Protein AF-A0AAV1APC4-F1 (afdb_monomer)

Secondary structure (DSSP, 8-state):
------HHHHHHHHHHHHHHHSTTSTTSHHHHHHHHHTHHHHHHHHHTTS-GGG--HHHHHHHHHHHHHHHHHHHHSSS--HHHHHHHHHHHHHHHHHHHHHHHHHHHHHHHHHHH--

Foldseek 3Di:
DDPDPDVVVVVVVVVVVCQCPPPCHPVDCNVVVLVVLVVLLVVLVVVLPDDLVPDDLVVLVVLLVVLVVQLVVQCPDPVRPVSSNVSSVSSNVSSVVSSVVNVVVVVVVVVVVVVVVD

Mean predicted aligned error: 13.57 Å

pLDDT: mean 71.23, std 6.79, range [46.91, 82.81]

Sequence (118 aa):
MRVVPNLQATDNMNALRSFWNSPIGPKTTHFWGPTFNWSLPIAAVMDTQKPPEKISGNMTTVMCLYSGIFMRFAWVVKPRNIHLLICHMSNETVQLYQLSRWIRSQSDTDLKKEKEDE

Radius of gyration: 24.25 Å; Cα contacts (8 Å, |Δi|>4): 69; chains: 1; bounding box: 45×66×57 Å

InterPro domains:
  IPR005336 Mitochondrial pyruvate carrier [PF03650] (16-114)

Nearest PDB structures (foldseek):
  3cra-assembly1_A  TM=4.219E-01  e=2.981E+00  Escherichia coli K-12
  3ncb-assembly1_A  TM=5.410E-01  e=6.936E+00  Homo sapiens

Solvent-accessible surface area (backbone atoms only — not comparable to full-atom values): 6718 Å² total; per-residue (Å²): 135,83,84,76,73,63,62,70,60,56,51,51,55,50,51,53,54,48,47,57,68,37,94,66,11,85,83,32,66,77,36,47,53,59,57,57,53,54,48,52,40,52,52,35,59,60,53,69,75,55,65,52,90,77,59,56,67,70,60,52,51,52,50,46,56,51,41,55,52,50,40,54,49,29,67,70,42,83,84,63,41,60,68,63,34,54,38,44,53,49,32,42,53,46,49,51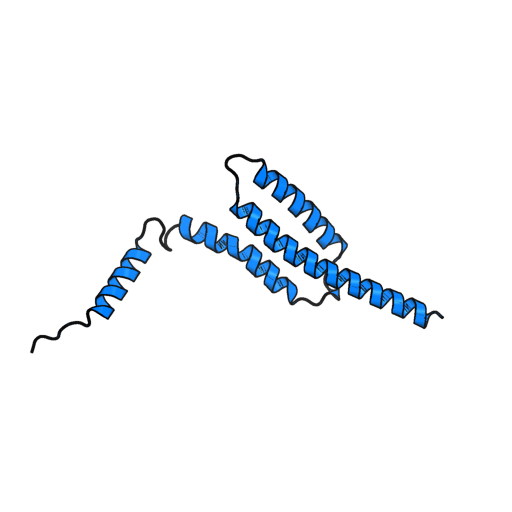,52,49,47,54,52,30,53,53,54,50,54,58,50,53,58,49,49,59,64,74,77,106

Organism: Vicia faba (NCBI:txid3906)

Structure (mmCIF, N/CA/C/O backbone):
data_AF-A0AAV1APC4-F1
#
_entry.id   AF-A0AAV1APC4-F1
#
loop_
_atom_site.group_PDB
_atom_site.id
_atom_site.type_symbol
_atom_site.label_atom_id
_atom_site.label_alt_id
_atom_site.label_comp_id
_atom_site.label_asym_id
_atom_site.label_entity_id
_atom_site.label_seq_id
_atom_site.pdbx_PDB_ins_code
_atom_site.Cartn_x
_atom_site.Cartn_y
_atom_site.Cartn_z
_atom_site.occupancy
_atom_site.B_iso_or_equiv
_atom_site.auth_seq_id
_atom_site.auth_comp_id
_atom_site.auth_asym_id
_atom_site.auth_atom_id
_atom_site.pdbx_PDB_model_num
ATOM 1 N N . MET A 1 1 ? 22.967 -52.044 -20.790 1.00 46.91 1 MET A N 1
ATOM 2 C CA . MET A 1 1 ? 21.817 -51.435 -20.089 1.00 46.91 1 MET A CA 1
ATOM 3 C C . MET A 1 1 ? 21.989 -49.921 -20.150 1.00 46.91 1 MET A C 1
ATOM 5 O O . MET A 1 1 ? 22.904 -49.409 -19.522 1.00 46.91 1 MET A O 1
ATOM 9 N N . ARG A 1 2 ? 21.248 -49.217 -21.018 1.00 49.69 2 ARG A N 1
ATOM 10 C CA . ARG A 1 2 ? 21.384 -47.759 -21.193 1.00 49.69 2 ARG A CA 1
ATOM 11 C C . ARG A 1 2 ? 20.457 -47.102 -20.168 1.00 49.69 2 ARG A C 1
ATOM 13 O O . ARG A 1 2 ? 19.244 -47.212 -20.299 1.00 49.69 2 ARG A O 1
ATOM 20 N N . VAL A 1 3 ? 21.024 -46.519 -19.114 1.00 61.50 3 VAL A N 1
ATOM 21 C CA . VAL A 1 3 ? 20.265 -45.748 -18.122 1.00 61.50 3 VAL A CA 1
ATOM 22 C C . VAL A 1 3 ? 19.722 -44.524 -18.854 1.00 61.50 3 VAL A C 1
ATOM 24 O O . VAL A 1 3 ? 20.496 -43.652 -19.236 1.00 61.50 3 VAL A O 1
ATOM 27 N N . VAL A 1 4 ? 18.422 -44.497 -19.144 1.00 66.69 4 VAL A N 1
ATOM 28 C CA . VAL A 1 4 ? 17.742 -43.295 -19.640 1.00 66.69 4 VAL A CA 1
ATOM 29 C C . VAL A 1 4 ? 17.717 -42.299 -18.478 1.00 66.69 4 VAL A C 1
ATOM 31 O O . VAL A 1 4 ? 17.069 -42.594 -17.471 1.00 66.69 4 VAL A O 1
ATOM 34 N N . PRO A 1 5 ? 18.444 -41.167 -18.537 1.00 63.72 5 PRO A N 1
ATOM 35 C CA . PRO A 1 5 ? 18.302 -40.140 -17.518 1.00 63.72 5 PRO A CA 1
ATOM 36 C C . PRO A 1 5 ? 16.863 -39.615 -17.550 1.00 63.72 5 PRO A C 1
ATOM 38 O O . PRO A 1 5 ? 16.258 -39.477 -18.613 1.00 63.72 5 PRO A O 1
ATOM 41 N N . ASN A 1 6 ? 16.301 -39.369 -16.369 1.00 59.91 6 ASN A N 1
ATOM 42 C CA . ASN A 1 6 ? 14.951 -38.847 -16.206 1.00 59.91 6 ASN A CA 1
ATOM 43 C C . ASN A 1 6 ? 14.855 -37.468 -16.893 1.00 59.91 6 ASN A C 1
ATOM 45 O O . ASN A 1 6 ? 15.409 -36.489 -16.392 1.00 59.91 6 ASN A O 1
ATOM 49 N N . LEU A 1 7 ? 14.189 -37.413 -18.053 1.00 60.22 7 LEU A N 1
ATOM 50 C CA . LEU A 1 7 ? 14.088 -36.226 -18.916 1.00 60.22 7 LEU A CA 1
ATOM 51 C C . LEU A 1 7 ? 13.507 -35.015 -18.156 1.00 60.22 7 LEU A C 1
ATOM 53 O O . LEU A 1 7 ? 13.974 -33.888 -18.292 1.00 60.22 7 LEU A O 1
ATOM 57 N N . GLN A 1 8 ? 12.573 -35.279 -17.240 1.00 59.44 8 GLN A N 1
ATOM 58 C CA . GLN A 1 8 ? 11.918 -34.275 -16.404 1.00 59.44 8 GLN A CA 1
ATOM 59 C C . GLN A 1 8 ? 12.883 -33.639 -15.384 1.00 59.44 8 GLN A C 1
ATOM 61 O O . GLN A 1 8 ? 12.772 -32.455 -15.068 1.00 59.44 8 GLN A O 1
ATOM 66 N N . ALA A 1 9 ? 13.879 -34.389 -14.896 1.00 60.22 9 ALA A N 1
ATOM 67 C CA . ALA A 1 9 ? 14.920 -33.860 -14.013 1.00 60.22 9 ALA A CA 1
ATOM 68 C C . ALA A 1 9 ? 15.933 -32.981 -14.768 1.00 60.22 9 ALA A C 1
ATOM 70 O O . ALA A 1 9 ? 16.368 -31.951 -14.245 1.00 60.22 9 ALA A O 1
ATOM 71 N N . THR A 1 10 ? 16.277 -33.347 -16.009 1.00 60.09 10 THR A N 1
ATOM 72 C CA . THR A 1 10 ? 17.159 -32.535 -16.862 1.00 60.09 10 THR A CA 1
ATOM 73 C C . THR A 1 10 ? 16.495 -31.230 -17.297 1.00 60.09 10 THR A C 1
ATOM 75 O O . THR A 1 10 ? 17.152 -30.190 -17.295 1.00 60.09 10 THR A O 1
ATOM 78 N N . ASP A 1 11 ? 15.189 -31.245 -17.568 1.00 63.41 11 ASP A N 1
ATOM 79 C CA . ASP A 1 11 ? 14.430 -30.047 -17.941 1.00 63.41 11 ASP A CA 1
ATOM 80 C C . ASP A 1 11 ? 14.323 -29.050 -16.775 1.00 63.41 11 ASP A C 1
ATOM 82 O O . ASP A 1 11 ? 14.577 -27.856 -16.953 1.00 63.41 11 ASP A O 1
ATOM 86 N N . ASN A 1 12 ? 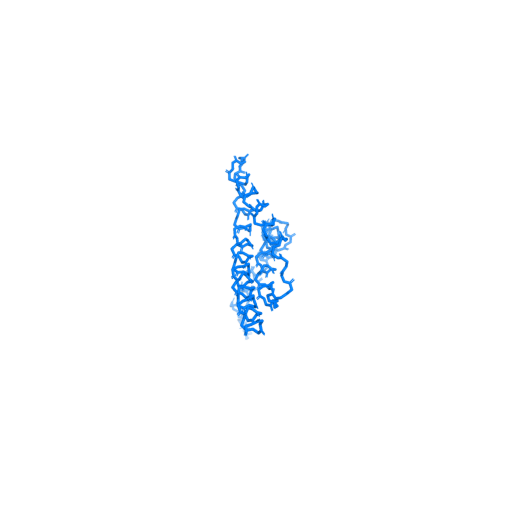14.077 -29.537 -15.551 1.00 65.88 12 ASN A N 1
ATOM 87 C CA . ASN A 1 12 ? 14.036 -28.707 -14.340 1.00 65.88 12 ASN A CA 1
ATOM 88 C C . ASN A 1 12 ? 15.397 -28.064 -14.017 1.00 65.88 12 ASN A C 1
ATOM 90 O O . ASN A 1 12 ? 15.469 -26.878 -13.689 1.00 65.88 12 ASN A O 1
ATOM 94 N N . MET A 1 13 ? 16.495 -28.817 -14.142 1.00 69.81 13 MET A N 1
ATOM 95 C CA . MET A 1 13 ? 17.850 -28.285 -13.946 1.00 69.81 13 MET A CA 1
ATOM 96 C C . MET A 1 13 ? 18.216 -27.227 -14.994 1.00 69.81 13 MET A C 1
ATOM 98 O O . MET A 1 13 ? 18.843 -26.220 -14.658 1.00 69.81 13 MET A O 1
ATOM 102 N N . ASN A 1 14 ? 17.805 -27.420 -16.249 1.00 73.19 14 ASN A N 1
ATOM 103 C CA . ASN A 1 14 ? 18.055 -26.464 -17.326 1.00 73.19 14 ASN A CA 1
ATOM 104 C C . ASN A 1 14 ? 17.220 -25.183 -17.163 1.00 73.19 14 ASN A C 1
ATOM 106 O O . ASN A 1 14 ? 17.755 -24.085 -17.327 1.00 73.19 14 ASN A O 1
ATOM 110 N N . ALA A 1 15 ? 15.952 -25.298 -16.756 1.00 75.75 15 ALA A N 1
ATOM 111 C CA . ALA A 1 15 ? 15.082 -24.156 -16.474 1.00 75.75 15 ALA A CA 1
ATOM 112 C C . ALA A 1 15 ? 15.583 -23.313 -15.286 1.00 75.75 15 ALA A C 1
ATOM 114 O O . ALA A 1 15 ? 15.677 -22.090 -15.399 1.00 75.75 15 ALA A O 1
ATOM 115 N N . LEU A 1 16 ? 15.99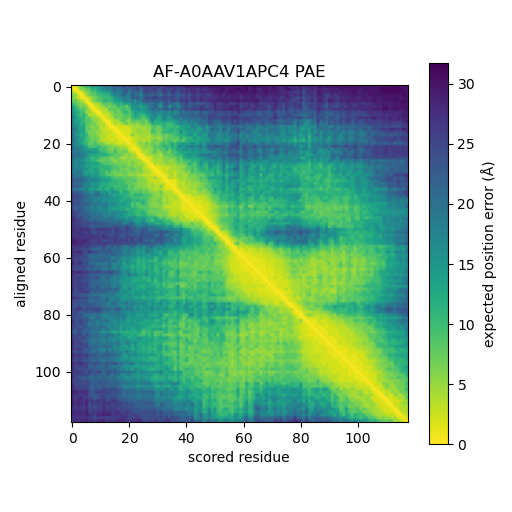6 -23.942 -14.178 1.00 77.50 16 LEU A N 1
ATOM 116 C CA . LEU A 1 16 ? 16.564 -23.239 -13.017 1.00 77.50 16 LEU A CA 1
ATOM 117 C C . LEU A 1 16 ? 17.876 -22.524 -13.360 1.00 77.50 16 LEU A C 1
ATOM 119 O O . LEU A 1 16 ? 18.101 -21.386 -12.947 1.00 77.50 16 LEU A O 1
ATOM 123 N N . ARG A 1 17 ? 18.738 -23.166 -14.154 1.00 73.19 17 ARG A N 1
ATOM 124 C CA . ARG A 1 17 ? 20.014 -22.584 -14.591 1.00 73.19 17 ARG A CA 1
ATOM 125 C C . ARG A 1 17 ? 19.815 -21.437 -15.587 1.00 73.19 17 ARG A C 1
ATOM 127 O O . ARG A 1 17 ? 20.596 -20.484 -15.566 1.00 73.19 17 ARG A O 1
ATOM 134 N N . SER A 1 18 ? 18.771 -21.510 -16.415 1.00 75.25 18 SER A N 1
ATOM 135 C CA . SER A 1 18 ? 18.342 -20.433 -17.314 1.00 75.25 18 SER A CA 1
ATOM 136 C C . SER A 1 18 ? 17.764 -19.243 -16.537 1.00 75.25 18 SER A C 1
ATOM 138 O O . SER A 1 18 ? 18.196 -18.111 -16.742 1.00 75.25 18 SER A O 1
ATOM 140 N N . PHE A 1 19 ? 16.896 -19.489 -15.549 1.00 77.88 19 PHE A N 1
ATOM 141 C CA . PHE A 1 19 ? 16.379 -18.457 -14.643 1.00 77.88 19 PHE A CA 1
ATOM 142 C C . PHE A 1 19 ? 17.501 -17.756 -13.855 1.00 77.88 19 PHE A C 1
ATOM 144 O O . PHE A 1 19 ? 17.523 -16.530 -13.755 1.00 77.88 19 PHE A O 1
ATOM 151 N N . TRP A 1 20 ? 18.483 -18.515 -13.355 1.00 75.38 20 TRP A N 1
ATOM 152 C CA . TRP A 1 20 ? 19.599 -17.998 -12.551 1.00 75.38 20 TRP A CA 1
ATOM 153 C C . TRP A 1 20 ? 20.595 -17.126 -13.329 1.00 75.38 20 TRP A C 1
ATOM 155 O O . TRP A 1 20 ? 21.227 -16.242 -12.748 1.00 75.38 20 TRP A O 1
ATOM 165 N N . ASN A 1 21 ? 20.765 -17.374 -14.630 1.00 76.94 21 ASN A N 1
ATOM 166 C CA . ASN A 1 21 ? 21.680 -16.614 -15.490 1.00 76.94 21 ASN A CA 1
ATOM 167 C C . ASN A 1 21 ? 20.952 -15.651 -16.441 1.00 76.94 21 ASN A C 1
ATOM 169 O O . ASN A 1 21 ? 21.589 -15.046 -17.301 1.00 76.94 21 ASN A O 1
ATOM 173 N N . SER A 1 22 ? 19.635 -15.496 -16.284 1.00 74.94 22 SER A N 1
ATOM 174 C CA . SER A 1 22 ? 18.843 -14.544 -17.055 1.00 74.94 22 SER A CA 1
ATOM 175 C C . SER A 1 22 ? 19.293 -13.098 -16.779 1.00 74.94 22 SER A C 1
ATOM 177 O O . SER A 1 22 ? 19.589 -12.763 -15.627 1.00 74.94 22 SER A O 1
ATOM 179 N N . PRO A 1 23 ? 19.285 -12.206 -17.789 1.00 66.56 23 PRO A N 1
ATOM 180 C CA . PRO A 1 23 ? 19.560 -10.774 -17.619 1.00 66.56 23 PRO A CA 1
ATOM 181 C C . PRO A 1 23 ? 18.542 -10.038 -16.725 1.00 66.56 23 PRO A C 1
ATOM 183 O O . PRO A 1 23 ? 18.766 -8.884 -16.374 1.00 66.56 23 PRO A O 1
ATOM 186 N N . ILE A 1 24 ? 17.443 -10.695 -16.335 1.00 67.06 24 ILE A N 1
ATOM 187 C CA . ILE A 1 24 ? 16.436 -10.207 -15.370 1.00 67.06 24 ILE A CA 1
ATOM 188 C C . ILE A 1 24 ? 16.310 -11.210 -14.200 1.00 67.06 24 ILE A C 1
ATOM 190 O O . ILE A 1 24 ? 15.306 -11.281 -13.497 1.00 67.06 24 ILE A O 1
ATOM 194 N N . GLY A 1 25 ? 17.320 -12.063 -14.022 1.00 71.06 25 GLY A N 1
ATOM 195 C CA . GLY A 1 25 ? 17.340 -13.118 -13.018 1.00 71.06 25 GLY A CA 1
ATOM 196 C C . GLY A 1 25 ? 17.664 -12.605 -11.609 1.00 71.06 25 GLY A C 1
ATOM 197 O O . GLY A 1 25 ? 18.008 -11.431 -11.423 1.00 71.06 25 GLY A O 1
ATOM 198 N N . PRO A 1 26 ? 17.655 -13.498 -10.606 1.00 75.12 26 PRO A N 1
ATOM 199 C CA . PRO A 1 26 ? 17.865 -13.170 -9.193 1.00 75.12 26 PRO A CA 1
ATOM 200 C C . PRO A 1 26 ? 19.276 -12.656 -8.861 1.00 75.12 26 PRO A C 1
ATOM 202 O O . PRO A 1 26 ? 19.547 -12.296 -7.723 1.00 75.12 26 PRO A O 1
ATOM 205 N N . LYS A 1 27 ? 20.198 -12.591 -9.826 1.00 73.88 27 LYS A N 1
ATOM 206 C CA . LYS A 1 27 ? 21.500 -11.922 -9.659 1.00 73.88 27 LYS A CA 1
ATOM 207 C C . LYS A 1 27 ? 21.454 -10.419 -9.941 1.00 73.88 27 LYS A C 1
ATOM 209 O O . LYS A 1 27 ? 22.451 -9.736 -9.737 1.00 73.88 27 LYS A O 1
ATOM 214 N N . THR A 1 28 ? 20.338 -9.911 -10.456 1.00 73.50 28 THR A N 1
ATOM 215 C CA . THR A 1 28 ? 20.242 -8.544 -10.974 1.00 73.50 28 THR A CA 1
ATOM 216 C C . THR A 1 28 ? 19.423 -7.647 -10.054 1.00 73.50 28 THR A C 1
ATOM 218 O O . THR A 1 28 ? 18.438 -8.067 -9.443 1.00 73.50 28 THR A O 1
ATOM 221 N N . THR A 1 29 ? 19.801 -6.372 -9.988 1.00 71.94 29 THR A N 1
ATOM 222 C CA . THR A 1 29 ? 19.045 -5.335 -9.270 1.00 71.94 29 THR A CA 1
ATOM 223 C C . THR A 1 29 ? 17.658 -5.104 -9.872 1.00 71.94 29 THR A C 1
ATOM 225 O O . THR A 1 29 ? 16.756 -4.681 -9.156 1.00 71.94 29 THR A O 1
ATOM 228 N N . HIS A 1 30 ? 17.445 -5.446 -11.147 1.00 70.06 30 HIS A N 1
ATOM 229 C CA . HIS A 1 30 ? 16.137 -5.384 -11.804 1.00 70.06 30 HIS A CA 1
ATOM 230 C C . HIS A 1 30 ? 15.124 -6.397 -11.258 1.00 70.06 30 HIS A C 1
ATOM 232 O O . HIS A 1 30 ? 13.931 -6.110 -11.268 1.00 70.06 30 HIS A O 1
ATOM 238 N N . PHE A 1 31 ? 15.579 -7.546 -10.751 1.00 73.81 31 PHE A N 1
ATOM 239 C CA . PHE A 1 31 ? 14.718 -8.521 -10.077 1.00 73.81 31 PHE A CA 1
ATOM 240 C C . PHE A 1 31 ? 14.424 -8.104 -8.631 1.00 73.81 31 PHE A C 1
ATOM 242 O O . PHE A 1 31 ? 13.280 -8.104 -8.171 1.00 73.81 31 PHE A O 1
ATOM 249 N N . TRP A 1 32 ? 15.468 -7.703 -7.907 1.00 74.75 32 TRP A N 1
ATOM 250 C CA . TRP A 1 32 ? 15.353 -7.351 -6.495 1.00 74.75 32 TRP A CA 1
ATOM 251 C C . TRP A 1 32 ? 14.687 -5.995 -6.250 1.00 74.75 32 TRP A C 1
ATOM 253 O O . TRP A 1 32 ? 13.982 -5.853 -5.260 1.00 74.75 32 TRP A O 1
ATOM 263 N N . GLY A 1 33 ? 14.838 -5.014 -7.144 1.00 74.31 33 GLY A N 1
ATOM 264 C CA . GLY A 1 33 ? 14.253 -3.676 -6.997 1.00 74.31 33 GLY A CA 1
ATOM 265 C C . GLY A 1 33 ? 12.729 -3.693 -6.808 1.00 74.31 33 GLY A C 1
ATOM 266 O O . GLY A 1 33 ? 12.242 -3.150 -5.813 1.00 74.31 33 GLY A O 1
ATOM 267 N N . PRO A 1 34 ? 11.964 -4.355 -7.694 1.00 69.88 34 PRO A N 1
ATOM 268 C CA . PRO A 1 34 ? 10.537 -4.582 -7.494 1.00 69.88 34 PRO A CA 1
ATOM 269 C C . PRO A 1 34 ? 10.261 -5.459 -6.269 1.00 69.88 34 PRO A C 1
ATOM 271 O O . PRO A 1 34 ? 9.433 -5.104 -5.442 1.00 69.88 34 PRO A O 1
ATOM 274 N N . THR A 1 35 ? 10.997 -6.559 -6.088 1.00 72.81 35 THR A N 1
ATOM 275 C CA . THR A 1 35 ? 10.777 -7.500 -4.971 1.00 72.81 35 THR A CA 1
ATOM 276 C C . THR A 1 35 ? 10.883 -6.819 -3.601 1.00 72.81 35 THR A C 1
ATOM 278 O O . THR A 1 35 ? 10.029 -7.017 -2.740 1.00 72.81 35 THR A O 1
ATOM 281 N N . PHE A 1 36 ? 11.875 -5.949 -3.404 1.00 72.62 36 PHE A N 1
ATOM 282 C CA . PHE A 1 36 ? 12.015 -5.168 -2.177 1.00 72.62 36 PHE A CA 1
ATOM 283 C C . PHE A 1 36 ? 10.991 -4.039 -2.069 1.00 72.62 36 PHE A C 1
ATOM 285 O O . PHE A 1 36 ? 10.612 -3.692 -0.958 1.00 72.62 36 PHE A O 1
ATOM 292 N N . ASN A 1 37 ? 10.472 -3.491 -3.168 1.00 69.62 37 ASN A N 1
ATOM 293 C CA . ASN A 1 37 ? 9.379 -2.517 -3.088 1.00 69.62 37 ASN A CA 1
ATOM 294 C C . ASN A 1 37 ? 8.079 -3.138 -2.552 1.00 69.62 37 ASN A C 1
ATOM 296 O O . ASN A 1 37 ? 7.329 -2.466 -1.849 1.00 69.62 37 ASN A O 1
ATOM 300 N N . TRP A 1 38 ? 7.847 -4.432 -2.791 1.00 67.94 38 TRP A N 1
ATOM 301 C CA . TRP A 1 38 ? 6.722 -5.165 -2.196 1.00 67.94 38 TRP A CA 1
ATOM 302 C C . TRP A 1 38 ? 6.881 -5.432 -0.690 1.00 67.94 38 TRP A C 1
ATOM 304 O O . TRP A 1 38 ? 5.912 -5.819 -0.037 1.00 67.94 38 TRP A O 1
ATOM 314 N N . SER A 1 39 ? 8.052 -5.163 -0.101 1.00 69.94 39 SER A N 1
ATOM 315 C CA . SER A 1 39 ? 8.227 -5.223 1.359 1.00 69.94 39 SER A CA 1
ATOM 316 C C . SER A 1 39 ? 7.387 -4.181 2.099 1.00 69.94 39 SER A C 1
ATOM 318 O O . SER A 1 39 ? 6.963 -4.424 3.224 1.00 69.94 39 SER A O 1
ATOM 320 N N . LEU A 1 40 ? 7.102 -3.047 1.458 1.00 71.62 40 LEU A N 1
ATOM 321 C CA . LEU A 1 40 ? 6.335 -1.950 2.036 1.00 71.62 40 LEU A CA 1
ATOM 322 C C . LEU A 1 40 ? 4.857 -2.342 2.267 1.00 71.62 40 LEU A C 1
ATOM 324 O O . LEU A 1 40 ? 4.408 -2.222 3.408 1.00 71.62 40 LEU A O 1
ATOM 328 N N . PRO A 1 41 ? 4.134 -2.913 1.279 1.00 69.00 41 PRO A N 1
ATOM 329 C CA . PRO A 1 41 ? 2.819 -3.516 1.501 1.00 69.00 41 PRO A CA 1
ATOM 330 C C . PRO A 1 41 ? 2.816 -4.618 2.564 1.00 69.00 41 PRO A C 1
ATOM 332 O O . PRO A 1 41 ? 1.903 -4.679 3.385 1.00 69.00 41 PRO A O 1
ATOM 335 N N . ILE A 1 42 ? 3.842 -5.478 2.580 1.00 73.75 42 ILE A N 1
ATOM 336 C CA . ILE A 1 42 ? 3.953 -6.560 3.571 1.00 73.75 42 ILE A CA 1
ATOM 337 C C . ILE A 1 42 ? 4.102 -5.979 4.983 1.00 73.75 42 ILE A C 1
ATOM 339 O O . ILE A 1 42 ? 3.404 -6.411 5.899 1.00 73.75 42 ILE A O 1
ATOM 343 N N . ALA A 1 43 ? 4.953 -4.966 5.158 1.00 72.50 43 ALA A N 1
ATOM 344 C CA . ALA A 1 43 ? 5.121 -4.274 6.430 1.00 72.50 43 ALA A CA 1
ATOM 345 C C . ALA A 1 43 ? 3.820 -3.593 6.883 1.00 72.50 43 ALA A C 1
ATOM 347 O O . ALA A 1 43 ? 3.462 -3.699 8.053 1.00 72.50 43 ALA A O 1
ATOM 348 N N . ALA A 1 44 ? 3.075 -2.966 5.964 1.00 69.12 44 ALA A N 1
ATOM 349 C CA . ALA A 1 44 ? 1.781 -2.359 6.274 1.00 69.12 44 ALA A CA 1
ATOM 350 C C . ALA A 1 44 ? 0.765 -3.402 6.764 1.00 69.12 44 ALA A C 1
ATOM 352 O O . ALA A 1 44 ? 0.101 -3.190 7.778 1.00 69.12 44 ALA A O 1
ATOM 353 N N . VAL A 1 45 ? 0.681 -4.559 6.097 1.00 70.81 45 VAL A N 1
ATOM 354 C CA . VAL A 1 45 ? -0.190 -5.665 6.524 1.00 70.81 45 VAL A CA 1
ATOM 355 C C . VAL A 1 45 ? 0.223 -6.197 7.896 1.00 70.81 45 VAL A C 1
ATOM 357 O O . VAL A 1 45 ? -0.641 -6.410 8.744 1.00 70.81 45 VAL A O 1
ATOM 360 N N . MET A 1 46 ? 1.520 -6.367 8.160 1.00 72.12 46 MET A N 1
ATOM 361 C CA . MET A 1 46 ? 2.000 -6.786 9.482 1.00 72.12 46 MET A CA 1
ATOM 362 C C . MET A 1 46 ? 1.650 -5.776 10.582 1.00 72.12 46 MET A C 1
ATOM 364 O O . MET A 1 46 ? 1.387 -6.175 11.716 1.00 72.12 46 MET A O 1
ATOM 368 N N . ASP A 1 47 ? 1.589 -4.486 10.254 1.00 68.62 47 ASP A N 1
ATOM 369 C CA . ASP A 1 47 ? 1.237 -3.439 11.211 1.00 68.62 47 ASP A CA 1
ATOM 370 C C . ASP A 1 47 ? -0.223 -3.554 11.694 1.00 68.62 47 ASP A C 1
ATOM 372 O O . ASP A 1 47 ? -0.500 -3.260 12.854 1.00 68.62 47 ASP A O 1
ATOM 376 N N . THR A 1 48 ? -1.132 -4.129 10.888 1.00 63.62 48 THR A N 1
ATOM 377 C CA . THR A 1 48 ? -2.547 -4.365 11.272 1.00 63.62 48 THR A CA 1
ATOM 378 C C . THR A 1 48 ? -2.753 -5.299 12.462 1.00 63.62 48 THR A C 1
ATOM 38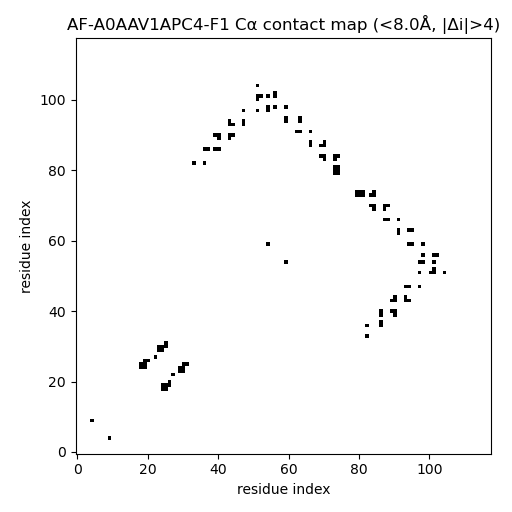0 O O . THR A 1 48 ? -3.853 -5.347 13.019 1.00 63.62 48 THR A O 1
ATOM 383 N N . GLN A 1 49 ? -1.723 -6.061 12.836 1.00 64.06 49 GLN A N 1
ATOM 384 C CA . GLN A 1 49 ? -1.753 -6.971 13.978 1.00 64.06 49 GLN A CA 1
ATOM 385 C C . GLN A 1 49 ? -1.493 -6.250 15.311 1.00 64.06 49 GLN A C 1
ATOM 387 O O . GLN A 1 49 ? -1.643 -6.857 16.371 1.00 64.06 49 GLN A O 1
ATOM 392 N N . LYS A 1 50 ? -1.096 -4.969 15.294 1.00 61.16 50 LYS A N 1
ATOM 393 C CA . LYS A 1 50 ? -0.855 -4.201 16.521 1.00 61.16 50 LYS A CA 1
ATOM 394 C C . LYS A 1 50 ? -2.175 -3.745 17.160 1.00 61.16 50 LYS A C 1
ATOM 396 O O . LYS A 1 50 ? -3.112 -3.381 16.448 1.00 61.16 50 LYS A O 1
ATOM 401 N N . PRO A 1 51 ? -2.269 -3.755 18.505 1.00 56.38 51 PRO A N 1
ATOM 402 C CA . PRO A 1 51 ? -3.465 -3.307 19.203 1.00 56.38 51 PRO A CA 1
ATOM 403 C C . PRO A 1 51 ? -3.719 -1.814 18.926 1.00 56.38 51 PRO A C 1
ATOM 405 O O . PRO A 1 51 ? -2.768 -1.025 18.948 1.00 56.38 51 PRO A O 1
ATOM 408 N N . PRO A 1 52 ? -4.984 -1.417 18.691 1.00 56.41 52 PRO A N 1
ATOM 409 C CA . PRO A 1 52 ? -5.349 -0.062 18.274 1.00 56.41 52 PRO A CA 1
ATOM 410 C C . PRO A 1 52 ? -4.917 1.002 19.290 1.00 56.41 52 PRO A C 1
ATOM 412 O O . PRO A 1 52 ? -4.574 2.107 18.901 1.00 56.41 52 PRO A O 1
ATOM 415 N N . GLU A 1 53 ? -4.822 0.662 20.574 1.00 54.38 53 GLU A N 1
ATOM 416 C CA . GLU A 1 53 ? -4.392 1.559 21.659 1.00 54.38 53 GLU A CA 1
ATOM 417 C C . GLU A 1 53 ? -2.948 2.075 21.515 1.00 54.38 53 GLU A C 1
ATOM 419 O O . GLU A 1 53 ? -2.599 3.096 22.102 1.00 54.38 53 GLU A O 1
ATOM 424 N N . LYS A 1 54 ? -2.095 1.405 20.724 1.00 55.03 54 LYS A N 1
ATOM 425 C CA . LYS A 1 54 ? -0.722 1.865 20.439 1.00 55.03 54 LYS A CA 1
ATOM 426 C C . LYS A 1 54 ? -0.619 2.760 19.204 1.00 55.03 54 LYS A C 1
ATOM 428 O O . LYS A 1 54 ? 0.478 3.214 18.877 1.00 55.03 54 LYS A O 1
ATOM 433 N N . ILE A 1 55 ? -1.724 2.997 18.502 1.00 61.44 55 ILE A N 1
ATOM 434 C CA . ILE A 1 55 ? -1.744 3.786 17.273 1.00 61.44 55 ILE A CA 1
ATOM 435 C C . ILE A 1 55 ? -1.952 5.254 17.633 1.00 61.44 55 ILE A C 1
ATOM 437 O O . ILE A 1 55 ? -2.968 5.643 18.201 1.00 61.44 55 ILE A O 1
ATOM 441 N N . SER A 1 56 ? -0.977 6.095 17.288 1.00 64.75 56 SER A N 1
ATOM 442 C CA . SER A 1 56 ? -1.122 7.543 17.424 1.00 64.75 56 SER A CA 1
ATOM 443 C C . SER A 1 56 ? -1.989 8.084 16.281 1.00 64.75 56 SER A C 1
ATOM 445 O O . SER A 1 56 ? -1.566 8.099 15.119 1.00 64.75 56 SER A O 1
ATOM 447 N N . GLY A 1 57 ? -3.200 8.553 16.600 1.00 65.25 57 GLY A N 1
ATOM 448 C CA . GLY A 1 57 ? -4.118 9.151 15.621 1.00 65.25 57 GLY A CA 1
ATOM 449 C C . GLY A 1 57 ? -3.528 10.368 14.891 1.00 65.25 57 GLY A C 1
ATOM 450 O O . GLY A 1 57 ? -3.682 10.501 13.673 1.00 65.25 57 GLY A O 1
ATOM 451 N N . ASN A 1 58 ? -2.751 11.200 15.595 1.00 71.75 58 ASN A N 1
ATOM 452 C CA . ASN A 1 58 ? -2.064 12.356 15.004 1.00 71.75 58 ASN A CA 1
ATOM 453 C C . ASN A 1 58 ? -0.997 11.928 13.987 1.00 71.75 58 ASN A C 1
ATOM 455 O O . ASN A 1 58 ? -0.932 12.475 12.888 1.00 71.75 58 ASN A O 1
ATOM 459 N N . MET A 1 59 ? -0.194 10.913 14.315 1.00 72.38 59 MET A N 1
ATOM 460 C CA . MET A 1 59 ? 0.833 10.394 13.408 1.00 72.38 59 MET A CA 1
ATOM 461 C C . MET A 1 59 ? 0.215 9.779 12.148 1.00 72.38 59 MET A C 1
ATOM 463 O O . MET A 1 59 ? 0.680 10.033 11.038 1.00 72.38 59 MET A O 1
ATOM 467 N N . THR A 1 60 ? -0.870 9.020 12.311 1.00 70.38 60 THR A N 1
ATOM 468 C CA . THR A 1 60 ? -1.548 8.335 11.200 1.00 70.38 60 THR A CA 1
ATOM 469 C C . THR A 1 60 ? -2.197 9.331 10.238 1.00 70.38 60 THR A C 1
ATOM 471 O O . THR A 1 60 ? -2.110 9.171 9.022 1.00 70.38 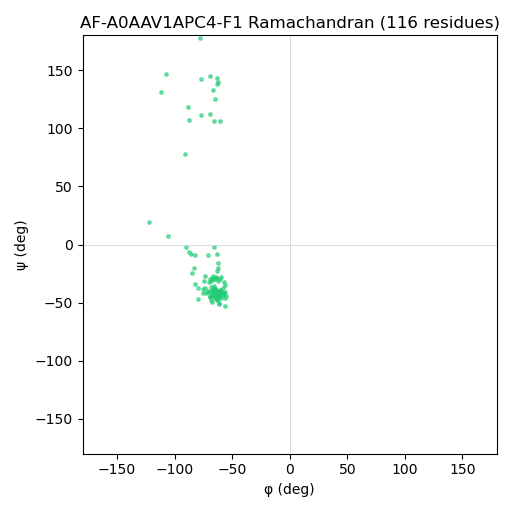60 THR A O 1
ATOM 474 N N . THR A 1 61 ? -2.769 10.417 10.765 1.00 72.88 61 THR A N 1
ATOM 475 C CA . THR A 1 61 ? -3.321 11.512 9.951 1.00 72.88 61 THR A CA 1
ATOM 476 C C . THR A 1 61 ? -2.239 12.197 9.113 1.00 72.88 61 THR A C 1
ATOM 478 O O . THR A 1 61 ? -2.426 12.415 7.915 1.00 72.88 61 THR A O 1
ATOM 481 N N . VAL A 1 62 ? -1.076 12.488 9.711 1.00 81.25 62 VAL A N 1
ATOM 482 C CA . VAL A 1 62 ? 0.065 13.082 8.992 1.00 81.25 62 VAL A CA 1
ATOM 483 C C . VAL A 1 62 ? 0.580 12.140 7.901 1.00 81.25 62 VAL A C 1
ATOM 485 O O . VAL A 1 62 ? 0.876 12.595 6.796 1.00 81.25 62 VAL A O 1
ATOM 488 N N . MET A 1 63 ? 0.643 10.833 8.169 1.00 77.00 63 MET A N 1
ATOM 489 C CA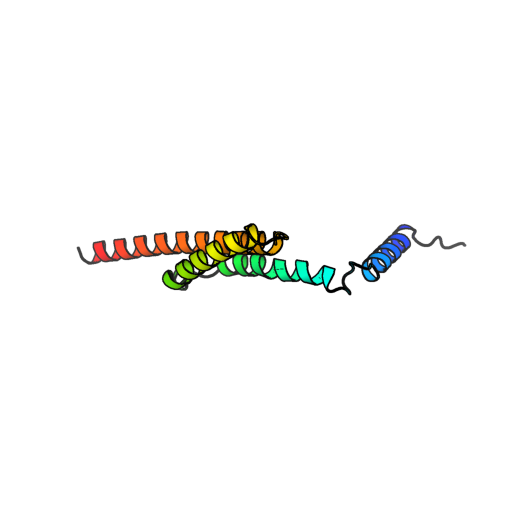 . MET A 1 63 ? 1.054 9.839 7.173 1.00 77.00 63 MET A CA 1
ATOM 490 C C . MET A 1 63 ? 0.063 9.714 6.009 1.00 77.00 63 MET A C 1
ATOM 492 O O . MET A 1 63 ? 0.505 9.608 4.866 1.00 77.00 63 MET A O 1
ATOM 496 N N . CYS A 1 64 ? -1.249 9.806 6.258 1.00 77.38 64 CYS A N 1
ATOM 497 C CA . CYS A 1 64 ? -2.253 9.835 5.186 1.00 77.38 64 CYS A CA 1
ATOM 498 C C . CYS A 1 64 ? -2.088 11.083 4.302 1.00 77.38 64 CYS A C 1
ATOM 500 O O . CYS A 1 64 ? -1.999 10.978 3.081 1.00 77.38 64 CYS A O 1
ATOM 502 N N . LEU A 1 65 ? -1.940 12.271 4.901 1.00 81.69 65 LEU A N 1
ATOM 503 C CA . LEU A 1 65 ? -1.711 13.510 4.143 1.00 81.69 65 LEU A CA 1
ATOM 504 C C . LEU A 1 65 ? -0.419 13.457 3.315 1.00 81.69 65 LEU A C 1
ATOM 506 O O . LEU A 1 65 ? -0.405 13.852 2.148 1.00 81.69 65 LEU A O 1
ATOM 510 N N . TYR A 1 66 ? 0.661 12.944 3.906 1.00 80.62 66 TYR A N 1
ATOM 511 C CA . TYR A 1 66 ? 1.933 12.742 3.218 1.00 80.62 66 TYR A CA 1
ATOM 512 C C . TYR A 1 66 ? 1.784 11.794 2.018 1.00 80.62 66 TYR A C 1
ATOM 514 O O . TYR A 1 66 ? 2.249 12.104 0.918 1.00 80.62 66 TYR A O 1
ATOM 522 N N . SER A 1 67 ? 1.084 10.674 2.213 1.00 78.31 67 SER A N 1
ATOM 523 C CA . SER A 1 67 ? 0.836 9.671 1.177 1.00 78.31 67 SER A CA 1
ATOM 524 C C . SER A 1 67 ? 0.004 10.235 0.018 1.00 78.31 67 SER A C 1
ATOM 526 O O . SER A 1 67 ? 0.405 10.102 -1.140 1.00 78.31 67 SER A O 1
ATOM 528 N N . GLY A 1 68 ? -1.052 11.005 0.301 1.00 81.62 68 GLY A N 1
ATOM 529 C CA . GLY A 1 68 ? -1.854 11.677 -0.727 1.00 81.62 68 GLY A CA 1
ATOM 530 C C . GLY A 1 68 ? -1.056 12.670 -1.589 1.00 81.62 68 GLY A C 1
ATOM 531 O O . GLY A 1 68 ? -1.224 12.722 -2.813 1.00 81.62 68 GLY A O 1
ATOM 532 N N . ILE A 1 69 ? -0.129 13.425 -0.985 1.00 82.81 69 ILE A N 1
ATOM 533 C CA . ILE A 1 69 ? 0.775 14.327 -1.722 1.00 82.81 69 ILE A CA 1
ATOM 534 C C . ILE A 1 69 ? 1.720 13.521 -2.625 1.00 82.81 69 ILE A C 1
ATOM 536 O O . ILE A 1 69 ? 1.893 13.859 -3.802 1.00 82.81 69 ILE A O 1
ATOM 540 N N . PHE A 1 70 ? 2.292 12.431 -2.106 1.00 76.75 70 PHE A N 1
ATOM 541 C CA . PHE A 1 70 ? 3.183 11.550 -2.864 1.00 76.75 70 PHE A CA 1
ATOM 542 C C . PHE A 1 70 ? 2.471 10.838 -4.016 1.00 76.75 70 PHE A C 1
ATOM 544 O O . PHE A 1 70 ? 3.028 10.741 -5.110 1.00 76.75 70 PHE A O 1
ATOM 551 N N . MET A 1 71 ? 1.221 10.416 -3.829 1.00 76.25 71 MET A N 1
ATOM 552 C CA . MET A 1 71 ? 0.404 9.831 -4.892 1.00 76.25 71 MET A CA 1
ATOM 553 C C . MET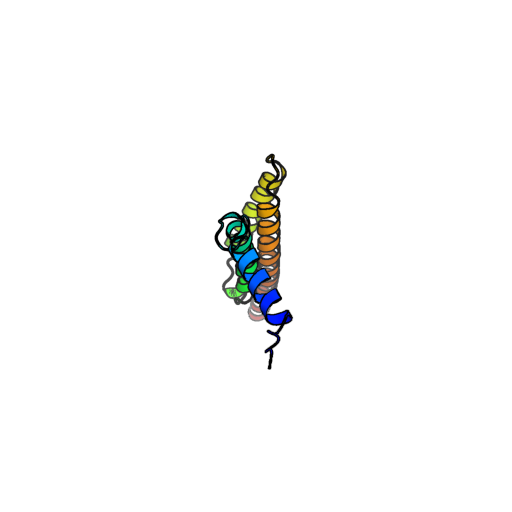 A 1 71 ? 0.133 10.826 -6.025 1.00 76.25 71 MET A C 1
ATOM 555 O O . MET A 1 71 ? 0.265 10.480 -7.202 1.00 76.25 71 MET A O 1
ATOM 559 N N . ARG A 1 72 ? -0.177 12.087 -5.692 1.00 80.06 72 ARG A N 1
ATOM 560 C CA . ARG A 1 72 ? -0.347 13.153 -6.692 1.00 80.06 72 ARG A CA 1
ATOM 561 C C . ARG A 1 72 ? 0.951 13.414 -7.459 1.00 80.06 72 ARG A C 1
ATOM 563 O O . ARG A 1 72 ? 0.917 13.559 -8.680 1.00 80.06 72 ARG A O 1
ATOM 570 N N . PHE A 1 73 ? 2.090 13.436 -6.769 1.00 78.25 73 PHE A N 1
ATOM 571 C CA . PHE A 1 73 ? 3.400 13.609 -7.397 1.00 78.25 73 PHE A CA 1
ATOM 572 C C . PHE A 1 73 ? 3.762 12.433 -8.322 1.00 78.25 73 PHE A C 1
ATOM 574 O O . PHE A 1 73 ? 4.135 12.655 -9.475 1.00 78.25 73 PHE A O 1
ATOM 581 N N . ALA A 1 74 ? 3.567 11.190 -7.870 1.00 71.88 74 ALA A N 1
ATOM 582 C CA . ALA A 1 74 ? 3.838 9.975 -8.644 1.00 71.88 74 ALA A CA 1
ATOM 583 C C . ALA A 1 74 ? 3.002 9.877 -9.934 1.00 71.88 74 ALA A C 1
ATOM 585 O O . ALA A 1 74 ? 3.456 9.302 -10.927 1.00 71.88 74 ALA A O 1
ATOM 586 N N . TRP A 1 75 ? 1.794 10.453 -9.928 1.00 73.00 75 TRP A N 1
ATOM 587 C CA . TRP A 1 75 ? 0.912 10.512 -11.093 1.00 73.00 75 TRP A CA 1
ATOM 588 C C . TRP A 1 75 ? 1.284 11.619 -12.092 1.00 73.00 75 TRP A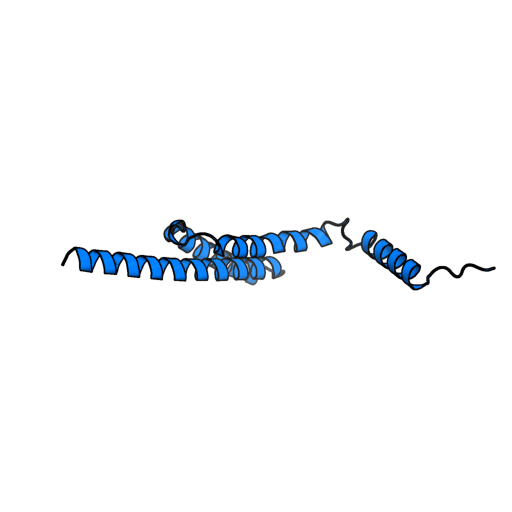 C 1
ATOM 590 O O . TRP A 1 75 ? 1.151 11.428 -13.303 1.00 73.00 75 TRP A O 1
ATOM 600 N N . VAL A 1 76 ? 1.732 12.780 -11.601 1.00 82.62 76 VAL A N 1
ATOM 601 C CA . VAL A 1 76 ? 2.039 13.962 -12.430 1.00 82.62 76 VAL A CA 1
ATOM 602 C C . VAL A 1 76 ? 3.435 13.890 -13.061 1.00 82.62 76 VAL A C 1
ATOM 604 O O . VAL A 1 76 ? 3.614 14.352 -14.190 1.00 82.62 76 VAL A O 1
ATOM 607 N N . VAL A 1 77 ? 4.421 13.295 -12.382 1.00 74.38 77 VAL A N 1
ATOM 608 C CA . VAL A 1 77 ? 5.787 13.142 -12.911 1.00 74.38 77 VAL A CA 1
ATOM 609 C C . VAL A 1 77 ? 5.813 12.188 -14.110 1.00 74.38 77 VAL A C 1
ATOM 611 O O . VAL A 1 77 ? 5.235 11.102 -14.075 1.00 74.38 77 VAL A O 1
ATOM 614 N N . LYS A 1 78 ? 6.501 12.592 -15.190 1.00 75.69 78 LYS A N 1
ATOM 615 C CA . LYS A 1 78 ? 6.721 11.775 -16.393 1.00 75.69 78 LYS A CA 1
ATOM 616 C C . LYS A 1 78 ? 8.201 11.383 -16.521 1.00 75.69 78 LYS A C 1
ATOM 618 O O . LYS A 1 78 ? 9.039 12.282 -16.473 1.00 75.69 78 LYS A O 1
ATOM 623 N N . PRO A 1 79 ? 8.518 10.094 -16.761 1.00 76.44 79 PRO A N 1
ATOM 624 C CA . PRO A 1 79 ? 7.601 8.950 -16.883 1.00 76.44 79 PRO A CA 1
ATOM 625 C C . PRO A 1 79 ? 6.931 8.568 -15.546 1.00 76.44 79 PRO A C 1
ATOM 627 O O . PRO A 1 79 ? 7.532 8.694 -14.483 1.00 76.44 79 PRO A O 1
ATOM 630 N N . ARG A 1 80 ? 5.667 8.118 -15.610 1.00 72.94 80 ARG A N 1
ATOM 631 C CA . ARG A 1 80 ? 4.819 7.839 -14.433 1.00 72.94 80 ARG A CA 1
ATOM 632 C C . ARG A 1 80 ? 5.375 6.684 -13.601 1.00 72.94 80 ARG A C 1
ATOM 634 O O . ARG A 1 80 ? 5.537 5.579 -14.116 1.00 72.94 80 ARG A O 1
ATOM 641 N N . ASN A 1 81 ? 5.595 6.916 -12.306 1.00 73.81 81 ASN A N 1
ATOM 642 C CA . ASN A 1 81 ? 6.110 5.903 -11.384 1.00 73.81 81 ASN A CA 1
ATOM 643 C C . ASN A 1 81 ? 4.958 5.131 -10.716 1.00 73.81 81 ASN A C 1
ATOM 645 O O . ASN A 1 81 ? 4.586 5.376 -9.569 1.00 73.81 81 ASN A O 1
ATOM 649 N N . ILE A 1 82 ? 4.379 4.193 -11.471 1.00 76.56 82 ILE A N 1
ATOM 650 C CA . ILE A 1 82 ? 3.222 3.384 -11.049 1.00 76.56 82 ILE A CA 1
ATOM 651 C C . ILE A 1 82 ? 3.551 2.487 -9.845 1.00 76.56 82 ILE A C 1
ATOM 653 O O . ILE A 1 82 ? 2.679 2.197 -9.031 1.00 76.56 82 ILE A O 1
ATOM 657 N N . HIS A 1 83 ? 4.811 2.073 -9.697 1.00 71.62 83 HIS A N 1
ATOM 658 C CA . HIS A 1 83 ? 5.230 1.207 -8.597 1.00 71.62 83 HIS A CA 1
ATOM 659 C C . HIS A 1 83 ? 5.171 1.940 -7.249 1.00 71.62 83 HIS A C 1
ATOM 661 O O . HIS A 1 83 ? 4.612 1.421 -6.284 1.00 71.62 83 HIS A O 1
ATOM 667 N N . LEU A 1 84 ? 5.659 3.187 -7.219 1.00 71.62 84 LEU A N 1
ATOM 668 C CA . LEU A 1 84 ? 5.550 4.066 -6.055 1.00 71.62 84 LEU A CA 1
ATOM 669 C C . LEU A 1 84 ? 4.075 4.323 -5.698 1.00 71.62 84 LEU A C 1
ATOM 671 O O . LEU A 1 84 ? 3.697 4.255 -4.532 1.00 71.62 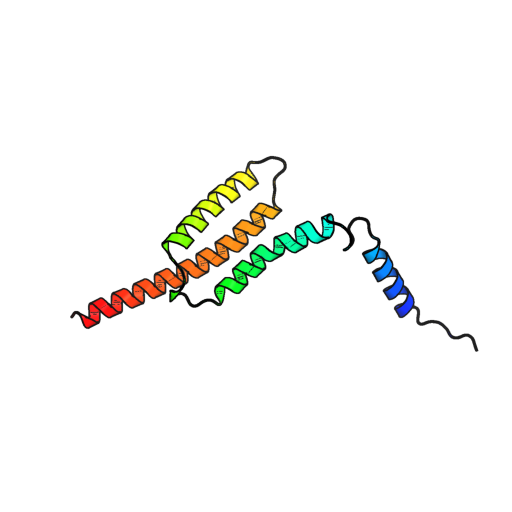84 LEU A O 1
ATOM 675 N N . LEU A 1 85 ? 3.232 4.551 -6.712 1.00 75.56 85 LEU A N 1
ATOM 676 C CA . LEU A 1 85 ? 1.799 4.799 -6.536 1.00 75.56 85 LEU A CA 1
ATOM 677 C C . LEU A 1 85 ? 1.076 3.611 -5.882 1.00 75.56 85 LEU A C 1
ATOM 679 O O . LEU A 1 85 ? 0.351 3.803 -4.911 1.00 75.56 85 LEU A O 1
ATOM 683 N N . ILE A 1 86 ? 1.274 2.392 -6.396 1.00 78.12 86 ILE A N 1
ATOM 684 C CA . ILE A 1 86 ? 0.620 1.178 -5.875 1.00 78.12 86 ILE A CA 1
ATOM 685 C C . ILE A 1 86 ? 1.064 0.895 -4.439 1.00 78.12 86 ILE A C 1
ATOM 687 O O . ILE A 1 86 ? 0.247 0.531 -3.592 1.00 78.12 86 ILE A O 1
ATOM 691 N N . CYS A 1 87 ? 2.351 1.085 -4.162 1.00 74.50 87 CYS A N 1
ATOM 692 C CA . CYS A 1 87 ? 2.912 0.898 -2.837 1.00 74.50 87 CYS A CA 1
ATOM 693 C C . CYS A 1 87 ? 2.288 1.860 -1.808 1.00 74.50 87 CYS A C 1
ATOM 695 O O . CYS A 1 87 ? 1.761 1.410 -0.790 1.00 74.50 87 CYS A O 1
ATOM 697 N N . HIS A 1 88 ? 2.253 3.165 -2.104 1.00 77.25 88 HIS A N 1
ATOM 698 C CA . HIS A 1 88 ? 1.637 4.160 -1.219 1.00 77.25 88 HIS A CA 1
ATOM 699 C C . HIS A 1 88 ? 0.131 3.943 -1.049 1.00 77.25 88 HIS A C 1
ATOM 701 O O . HIS A 1 88 ? -0.344 3.933 0.081 1.00 77.25 88 HIS A O 1
ATOM 707 N N . MET A 1 89 ? -0.594 3.655 -2.134 1.00 77.19 89 MET A N 1
ATOM 708 C CA . MET A 1 89 ? -2.022 3.309 -2.084 1.00 77.19 89 MET A CA 1
ATOM 709 C C . MET A 1 89 ? -2.304 2.121 -1.158 1.00 77.19 89 MET A C 1
ATOM 711 O O . MET A 1 89 ? -3.246 2.154 -0.364 1.00 77.19 89 MET A O 1
ATOM 715 N N . SER A 1 90 ? -1.489 1.067 -1.242 1.00 77.69 90 SER A N 1
ATOM 716 C CA . SER A 1 90 ? -1.670 -0.135 -0.421 1.00 77.69 90 SER A CA 1
ATOM 717 C C . SER A 1 90 ? -1.358 0.153 1.050 1.00 77.69 90 SER A C 1
ATOM 719 O O . SER A 1 90 ? -2.140 -0.205 1.931 1.00 77.69 90 SER A O 1
ATOM 721 N N . ASN A 1 91 ? -0.262 0.868 1.321 1.00 74.81 91 ASN A N 1
ATOM 722 C CA . ASN A 1 91 ? 0.148 1.238 2.676 1.00 74.81 91 ASN A CA 1
ATOM 723 C C . ASN A 1 91 ? -0.833 2.203 3.353 1.00 74.81 91 ASN A C 1
ATOM 725 O O . ASN A 1 91 ? -1.065 2.099 4.558 1.00 74.81 91 ASN A O 1
ATOM 729 N N . GLU A 1 92 ? -1.401 3.139 2.596 1.00 76.44 92 GLU A N 1
ATOM 730 C CA . GLU A 1 92 ? -2.382 4.106 3.082 1.00 76.44 92 GLU A CA 1
ATOM 731 C C . GLU A 1 92 ? -3.734 3.452 3.340 1.00 76.44 92 GLU A C 1
ATOM 733 O O . GLU A 1 92 ? -4.319 3.685 4.389 1.00 76.44 92 GLU A O 1
ATOM 738 N N . THR A 1 93 ? -4.198 2.558 2.461 1.00 79.69 93 THR A N 1
ATOM 739 C CA . THR A 1 93 ? -5.453 1.814 2.679 1.00 79.69 93 THR A CA 1
ATOM 740 C C . THR A 1 93 ? -5.409 1.033 3.993 1.00 79.69 93 THR A C 1
ATOM 742 O O . THR A 1 93 ? -6.366 1.035 4.770 1.00 79.69 93 THR A O 1
ATOM 745 N N . VAL A 1 94 ? -4.270 0.402 4.282 1.00 76.56 94 VAL A N 1
ATOM 746 C CA . VAL A 1 94 ? -4.073 -0.350 5.520 1.00 76.56 94 VAL A CA 1
ATOM 747 C C . VAL A 1 94 ? -3.961 0.572 6.744 1.00 76.56 94 VAL A C 1
ATOM 749 O O . VAL A 1 94 ? -4.554 0.278 7.783 1.00 76.56 94 VAL A O 1
ATOM 752 N N . GLN A 1 95 ? -3.267 1.709 6.633 1.00 71.31 95 GLN A N 1
ATOM 753 C CA . GLN A 1 95 ? -3.216 2.722 7.699 1.00 71.31 95 GLN A CA 1
ATOM 754 C C . GLN A 1 95 ? -4.581 3.365 7.974 1.00 71.31 95 GLN A C 1
ATOM 756 O O . GLN A 1 95 ? -4.947 3.529 9.133 1.00 71.31 95 GLN A O 1
ATOM 761 N N . LEU A 1 96 ? -5.368 3.668 6.941 1.00 74.06 96 LEU A N 1
ATOM 762 C CA . LEU A 1 96 ? -6.727 4.202 7.061 1.00 74.06 96 LEU A CA 1
ATOM 763 C C . LEU A 1 96 ? -7.672 3.196 7.716 1.00 74.06 96 LEU A C 1
ATOM 765 O O . LEU A 1 96 ? -8.511 3.575 8.536 1.00 74.06 96 LEU A O 1
ATOM 769 N N . TYR A 1 97 ? -7.521 1.908 7.404 1.00 77.44 97 TYR A N 1
ATOM 770 C CA . TYR A 1 97 ? -8.271 0.852 8.078 1.00 77.44 97 TYR A CA 1
ATOM 771 C C . TYR A 1 97 ? -7.940 0.794 9.576 1.00 77.44 97 TYR A C 1
ATOM 773 O O . TYR A 1 97 ? -8.841 0.738 10.415 1.00 77.44 97 TYR A O 1
ATOM 781 N N . GLN A 1 98 ? -6.655 0.873 9.930 1.00 69.25 98 GLN A N 1
ATOM 782 C CA . GLN A 1 98 ? -6.222 0.934 11.325 1.00 69.25 98 GLN A CA 1
ATOM 783 C C . GLN A 1 98 ? -6.715 2.203 12.039 1.00 69.25 98 GLN A C 1
ATOM 785 O O . GLN A 1 98 ? -7.221 2.113 13.157 1.00 69.25 98 GLN A O 1
ATOM 790 N N . LEU A 1 99 ? -6.660 3.361 11.376 1.00 71.62 99 LEU A N 1
ATOM 791 C CA . LEU A 1 99 ? -7.186 4.625 11.893 1.00 71.62 99 LEU A CA 1
ATOM 792 C C . LEU A 1 99 ? -8.694 4.547 12.145 1.00 71.62 99 LEU A C 1
ATOM 794 O O . LEU A 1 99 ? -9.165 4.968 13.195 1.00 71.62 99 LEU A O 1
ATOM 798 N N . SER A 1 100 ? -9.448 3.945 11.224 1.00 74.06 100 SER A N 1
ATOM 799 C CA . SER A 1 100 ? -10.897 3.757 11.370 1.00 74.06 100 SER A CA 1
ATOM 800 C C . SER A 1 100 ? -11.236 2.903 12.595 1.00 74.06 100 SER A C 1
ATOM 802 O O . SER A 1 100 ? -12.182 3.201 13.325 1.00 74.06 100 SER A O 1
ATOM 804 N N . ARG A 1 101 ? -10.438 1.858 12.864 1.00 73.81 101 ARG A N 1
ATOM 805 C CA . ARG A 1 101 ? -10.576 1.036 14.077 1.00 73.81 101 ARG A CA 1
ATOM 806 C C . ARG A 1 101 ? -10.211 1.810 15.345 1.00 73.81 101 ARG A C 1
ATOM 808 O O . ARG A 1 101 ? -10.901 1.654 16.348 1.00 73.81 101 ARG A O 1
ATOM 815 N N . TRP A 1 102 ? -9.167 2.638 15.298 1.00 71.12 102 TRP A N 1
ATOM 816 C CA . TRP A 1 102 ? -8.762 3.489 16.420 1.00 71.12 102 TRP A CA 1
ATOM 817 C C . TRP A 1 102 ? -9.835 4.524 16.776 1.00 71.12 102 TRP A C 1
ATOM 819 O O . TRP A 1 102 ? -10.230 4.596 17.935 1.00 71.12 102 TRP A O 1
ATOM 829 N N . ILE A 1 103 ? -10.381 5.245 15.787 1.00 72.94 103 ILE A N 1
ATOM 830 C CA . ILE A 1 103 ? -11.446 6.243 15.995 1.00 72.94 103 ILE A CA 1
ATOM 831 C C . ILE A 1 103 ? -12.653 5.601 16.685 1.00 72.94 103 ILE A C 1
ATOM 833 O O . ILE A 1 103 ? -13.154 6.131 17.672 1.00 72.94 103 ILE A O 1
ATOM 837 N N . ARG A 1 104 ? -13.084 4.424 16.213 1.00 74.38 104 ARG A N 1
ATOM 838 C CA . ARG A 1 104 ? -14.214 3.705 16.813 1.00 74.38 104 ARG A CA 1
ATOM 839 C C . ARG A 1 104 ? -13.939 3.284 18.261 1.00 74.38 104 ARG A C 1
ATOM 841 O O . ARG A 1 104 ? -14.808 3.438 19.109 1.00 74.38 104 ARG A O 1
ATOM 848 N N . SER A 1 105 ? -12.726 2.807 18.549 1.00 70.62 105 SER A N 1
ATOM 849 C CA . SER A 1 105 ? -12.301 2.448 19.910 1.00 70.62 105 SER A CA 1
ATOM 850 C C . SER A 1 105 ? -12.228 3.659 20.847 1.00 70.62 105 SER A C 1
ATOM 852 O O . SER A 1 105 ? -12.526 3.532 22.034 1.00 70.62 105 SER A O 1
ATOM 854 N N . GLN A 1 106 ? -11.830 4.824 20.330 1.00 73.62 106 GLN A N 1
ATOM 855 C CA . GLN A 1 106 ? -11.774 6.069 21.093 1.00 73.62 106 GLN A CA 1
ATOM 856 C C . GLN A 1 106 ? -13.188 6.541 21.456 1.00 73.62 106 GLN A C 1
ATOM 858 O O . GLN A 1 106 ? -13.457 6.774 22.630 1.00 73.62 106 GLN A O 1
ATOM 863 N N . SER A 1 107 ? -14.117 6.560 20.491 1.00 73.62 107 SER A N 1
ATOM 864 C CA . SER A 1 107 ? -15.523 6.914 20.739 1.00 73.62 107 SER A CA 1
ATOM 865 C C . SER A 1 107 ? -16.195 6.000 21.769 1.00 73.62 107 SER A C 1
ATOM 867 O O . SER A 1 107 ? -16.903 6.487 22.644 1.00 73.62 107 SER A O 1
ATOM 869 N N . ASP A 1 108 ? -15.940 4.688 21.716 1.00 71.44 108 ASP A N 1
ATOM 870 C CA . ASP A 1 108 ? -16.472 3.735 22.703 1.00 71.44 108 ASP A CA 1
ATOM 871 C C . ASP A 1 108 ? -15.883 3.950 24.113 1.00 71.44 108 ASP A C 1
ATOM 873 O O . ASP A 1 108 ? -16.547 3.669 25.113 1.00 71.44 108 ASP A O 1
ATOM 877 N N . THR A 1 109 ? -14.646 4.449 24.211 1.00 73.50 109 THR A N 1
ATOM 878 C CA . THR A 1 109 ? -13.992 4.774 25.491 1.00 73.50 109 THR A CA 1
ATOM 879 C C . THR A 1 109 ? -14.547 6.064 26.090 1.00 73.50 109 THR A C 1
ATOM 881 O O . THR A 1 109 ? -14.804 6.118 27.292 1.00 73.50 109 THR A O 1
ATOM 884 N N . ASP A 1 110 ? -14.772 7.081 25.259 1.00 72.62 110 ASP A N 1
ATOM 885 C CA . ASP A 1 110 ? -15.323 8.366 25.695 1.00 72.62 110 ASP A CA 1
ATOM 886 C C . ASP A 1 110 ? -16.785 8.207 26.159 1.00 72.62 110 ASP A C 1
ATOM 888 O O . ASP A 1 110 ? -17.147 8.696 27.226 1.00 72.62 110 ASP A O 1
ATOM 892 N N . LEU A 1 111 ? -17.583 7.387 25.458 1.00 76.12 111 LEU A N 1
ATOM 893 C CA . LEU A 1 111 ? -18.953 7.026 25.861 1.00 76.12 111 LEU A CA 1
ATOM 894 C C . LEU A 1 111 ? -19.033 6.242 27.180 1.00 76.12 111 LEU A C 1
ATOM 896 O O . LEU A 1 111 ? -20.073 6.251 27.839 1.00 76.12 111 LEU A O 1
ATOM 900 N N . LYS A 1 112 ? -17.986 5.490 27.543 1.00 71.88 112 LYS A N 1
ATOM 901 C CA . LYS A 1 112 ? -17.928 4.795 28.839 1.00 71.88 112 LYS A CA 1
ATOM 902 C C . LYS A 1 112 ? -17.635 5.757 29.983 1.00 71.88 112 LYS A C 1
ATOM 904 O O . LYS A 1 112 ? -18.253 5.602 31.026 1.00 71.88 112 LYS A O 1
ATOM 909 N N . LYS A 1 113 ? -16.760 6.746 29.773 1.00 73.50 113 LYS A N 1
ATOM 910 C CA . LYS A 1 113 ? -16.495 7.792 30.771 1.00 73.50 113 LYS A CA 1
ATOM 911 C C . LYS A 1 113 ? -17.741 8.620 31.061 1.00 73.50 113 LYS A C 1
ATOM 913 O O . LYS A 1 113 ? -18.112 8.734 32.217 1.00 73.50 113 LYS A O 1
ATOM 918 N N . GLU A 1 114 ? -18.455 9.070 30.025 1.00 72.81 114 GLU A N 1
ATOM 919 C CA . GLU A 1 114 ? -19.697 9.842 30.214 1.00 72.81 114 GLU A CA 1
ATOM 920 C C . GLU A 1 114 ? -20.751 9.100 31.053 1.00 72.81 114 GLU A C 1
ATOM 922 O O . GLU A 1 114 ? -21.486 9.735 31.794 1.00 72.81 114 GLU A O 1
ATOM 927 N N . LYS A 1 115 ? -20.809 7.763 30.971 1.00 73.19 115 LYS A N 1
ATOM 928 C CA . LYS A 1 115 ? -21.737 6.933 31.762 1.00 73.19 115 LYS A CA 1
ATOM 929 C C . LYS A 1 115 ? -21.258 6.605 33.175 1.00 73.19 115 LYS A C 1
ATOM 931 O O . LYS A 1 115 ? -22.066 6.155 33.976 1.00 73.19 115 LYS A O 1
ATOM 936 N N . GLU A 1 116 ? -19.959 6.698 33.445 1.00 67.94 116 GLU A N 1
ATOM 937 C CA . GLU A 1 116 ? -19.405 6.540 34.799 1.00 67.94 116 GLU A CA 1
ATOM 938 C C . GLU A 1 116 ? -19.468 7.858 35.584 1.00 67.94 116 GLU A C 1
ATOM 940 O O . GLU A 1 116 ? -19.498 7.832 36.813 1.00 67.94 116 GLU A O 1
ATOM 945 N N . ASP A 1 117 ? -19.507 8.986 34.872 1.00 68.12 117 ASP A N 1
ATOM 946 C CA . ASP A 1 117 ? -19.599 10.333 35.433 1.00 68.12 117 ASP A CA 1
ATOM 947 C C . ASP A 1 117 ? -21.063 10.798 35.684 1.00 68.12 117 ASP A C 1
ATOM 949 O O . ASP A 1 117 ? -21.260 11.864 36.277 1.00 68.12 117 ASP A O 1
ATOM 953 N N . GLU A 1 118 ? -22.075 10.017 35.261 1.00 56.53 118 GLU A N 1
ATOM 954 C CA . GLU A 1 118 ? -23.531 10.220 35.484 1.00 56.53 118 GLU A CA 1
ATOM 955 C C . GLU A 1 118 ? -24.077 9.339 36.625 1.00 56.53 118 GLU A C 1
ATOM 957 O O . GLU A 1 118 ? -24.790 9.886 37.501 1.00 56.53 118 GLU A O 1
#